Protein AF-A0A1V6CKB4-F1 (afdb_monomer_lite)

Foldseek 3Di:
DDDDDPPDDPVRVVVVVVVVLVPDPPRDDDDPPPPPLAVLLVLQQVLQVPPDDCVVASVVQSVQCCVVPVVNQWLVSVLVVCPVVHQCVSRVDDPPQSSLLSNLVSVVCVVVVNTHPVSVVVQVVDVVVVVVNVPSGD

Structure (mmCIF, N/CA/C/O backbone):
data_AF-A0A1V6CKB4-F1
#
_entry.id   AF-A0A1V6CKB4-F1
#
loop_
_atom_site.group_PDB
_atom_site.id
_atom_site.type_symbol
_atom_site.label_atom_id
_atom_site.label_alt_id
_atom_site.label_comp_id
_atom_site.label_asym_id
_atom_site.label_entity_id
_atom_site.label_seq_id
_atom_site.pdbx_PDB_ins_code
_atom_site.Cartn_x
_atom_site.Cartn_y
_atom_site.Cartn_z
_atom_site.occupancy
_atom_site.B_iso_or_equiv
_atom_site.auth_seq_id
_atom_site.auth_comp_id
_atom_site.auth_asym_id
_atom_site.auth_atom_id
_atom_site.pdbx_PDB_model_num
ATOM 1 N N . MET A 1 1 ? 32.425 -11.903 -22.843 1.00 37.62 1 MET A N 1
ATOM 2 C CA . MET A 1 1 ? 31.938 -12.231 -21.484 1.00 37.62 1 MET A CA 1
ATOM 3 C C . MET A 1 1 ? 32.829 -11.505 -20.489 1.00 37.62 1 MET A C 1
ATOM 5 O O . MET A 1 1 ? 34.034 -11.518 -20.719 1.00 37.62 1 MET A O 1
ATOM 9 N N . PRO A 1 2 ? 32.307 -10.818 -19.461 1.00 52.78 2 PRO A N 1
ATOM 10 C CA . PRO A 1 2 ? 33.165 -10.098 -18.527 1.00 52.78 2 PRO A CA 1
ATOM 11 C C . PRO A 1 2 ? 33.971 -11.106 -17.700 1.00 52.78 2 PRO A C 1
ATOM 13 O O . PRO A 1 2 ? 33.400 -12.031 -17.128 1.00 52.78 2 PRO A O 1
ATOM 16 N N . ASN A 1 3 ? 35.293 -10.928 -17.656 1.00 54.91 3 ASN A N 1
ATOM 17 C CA . ASN A 1 3 ? 36.203 -11.732 -16.842 1.00 54.91 3 ASN A CA 1
ATOM 18 C C . ASN A 1 3 ? 35.8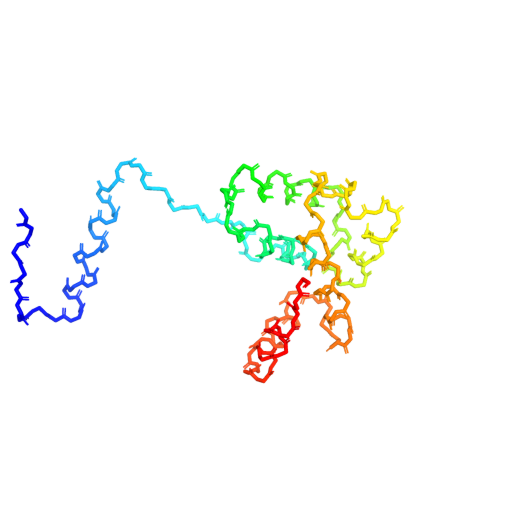39 -11.600 -15.354 1.00 54.91 3 ASN A C 1
ATOM 20 O O . ASN A 1 3 ? 35.917 -10.509 -14.776 1.00 54.91 3 ASN A O 1
ATOM 24 N N . TYR A 1 4 ? 35.454 -12.715 -14.736 1.00 59.66 4 TYR A N 1
ATOM 25 C CA . TYR A 1 4 ? 35.327 -12.823 -13.288 1.00 59.66 4 TYR A CA 1
ATOM 26 C C . TYR A 1 4 ? 36.725 -12.696 -12.667 1.00 59.66 4 TYR A C 1
ATOM 28 O O . TYR A 1 4 ? 37.612 -13.491 -12.969 1.00 59.66 4 TYR A O 1
ATOM 36 N N . ASN A 1 5 ? 36.927 -11.660 -11.850 1.00 65.25 5 ASN A N 1
ATOM 37 C CA . ASN A 1 5 ? 38.152 -11.448 -11.085 1.00 65.25 5 ASN A CA 1
ATOM 38 C C . ASN A 1 5 ? 37.829 -11.731 -9.605 1.00 65.25 5 ASN A C 1
ATOM 40 O O . ASN A 1 5 ? 37.016 -10.987 -9.046 1.00 65.25 5 ASN A O 1
ATOM 44 N N . PRO A 1 6 ? 38.415 -12.777 -8.996 1.00 60.97 6 PRO A N 1
ATOM 45 C CA . PRO A 1 6 ? 38.124 -13.182 -7.621 1.00 60.97 6 PRO A CA 1
ATOM 46 C C . PRO A 1 6 ? 38.617 -12.189 -6.551 1.00 60.97 6 PRO A C 1
ATOM 48 O O . PRO A 1 6 ? 38.182 -12.297 -5.411 1.00 60.97 6 PRO A O 1
ATOM 51 N N . ASP A 1 7 ? 39.443 -11.198 -6.909 1.00 67.19 7 ASP A N 1
ATOM 52 C CA . ASP A 1 7 ? 40.022 -10.220 -5.968 1.00 67.19 7 ASP A CA 1
ATOM 53 C C . ASP A 1 7 ? 39.214 -8.912 -5.834 1.00 67.19 7 ASP A C 1
ATOM 55 O O . ASP A 1 7 ? 39.679 -7.940 -5.234 1.00 67.19 7 ASP A O 1
ATOM 59 N N . LYS A 1 8 ? 38.009 -8.832 -6.415 1.00 69.19 8 LYS A N 1
ATOM 60 C CA . LYS A 1 8 ? 37.190 -7.613 -6.330 1.00 69.19 8 LYS A CA 1
ATOM 61 C C . LYS A 1 8 ? 36.608 -7.429 -4.935 1.00 69.19 8 LYS A C 1
ATOM 63 O O . LYS A 1 8 ? 35.919 -8.305 -4.417 1.00 69.19 8 LYS A O 1
ATOM 68 N N . THR A 1 9 ? 36.807 -6.241 -4.372 1.00 83.69 9 THR A N 1
ATOM 69 C CA . THR A 1 9 ? 36.115 -5.842 -3.143 1.00 83.69 9 THR A CA 1
ATOM 70 C C . THR A 1 9 ? 34.615 -5.666 -3.407 1.00 83.69 9 THR A C 1
ATOM 72 O O . THR A 1 9 ? 34.194 -5.412 -4.541 1.00 83.69 9 THR A O 1
ATOM 75 N N . THR A 1 10 ? 33.791 -5.761 -2.360 1.00 85.38 10 THR A N 1
ATOM 76 C CA . THR A 1 10 ? 32.337 -5.532 -2.453 1.00 85.38 10 THR A CA 1
ATOM 77 C C . THR A 1 10 ? 32.016 -4.184 -3.104 1.00 85.38 10 THR A C 1
ATOM 79 O O . THR A 1 10 ? 31.170 -4.122 -3.993 1.00 85.38 10 THR A O 1
ATOM 82 N N . ASP A 1 11 ? 32.749 -3.127 -2.749 1.00 87.50 11 ASP A N 1
ATOM 83 C CA . ASP A 1 11 ? 32.545 -1.782 -3.302 1.00 87.50 11 ASP A CA 1
ATOM 84 C C . ASP A 1 11 ? 32.812 -1.727 -4.812 1.00 87.50 11 ASP A C 1
ATOM 86 O O . ASP A 1 11 ? 32.062 -1.104 -5.566 1.00 87.50 11 ASP A O 1
ATOM 90 N N . GLN A 1 12 ? 33.849 -2.431 -5.280 1.00 88.06 12 GLN A N 1
ATOM 91 C CA . GLN A 1 12 ? 34.158 -2.535 -6.707 1.00 88.06 12 GLN A CA 1
ATOM 92 C C . GLN A 1 12 ? 33.070 -3.307 -7.460 1.00 88.06 12 GLN A C 1
ATOM 94 O O . GLN A 1 12 ? 32.696 -2.920 -8.568 1.00 88.06 12 GLN A O 1
ATOM 99 N N . ALA A 1 13 ? 32.540 -4.380 -6.869 1.00 88.75 13 ALA A N 1
ATOM 100 C CA . ALA A 1 13 ? 31.449 -5.147 -7.461 1.00 88.75 13 ALA A CA 1
ATOM 101 C C . ALA A 1 13 ? 30.153 -4.319 -7.561 1.00 88.75 13 ALA A C 1
ATOM 103 O O . ALA A 1 13 ? 29.514 -4.317 -8.615 1.00 88.75 13 ALA A O 1
ATOM 104 N N . VAL A 1 14 ? 29.809 -3.560 -6.513 1.00 92.81 14 VAL A N 1
ATOM 105 C CA . VAL A 1 14 ? 28.647 -2.652 -6.496 1.00 92.81 14 VAL A CA 1
ATOM 106 C C . VAL A 1 14 ? 28.782 -1.562 -7.558 1.00 92.81 14 VAL A C 1
ATOM 108 O O . VAL A 1 14 ? 27.847 -1.340 -8.326 1.00 92.81 14 VAL A O 1
ATOM 111 N N . ALA A 1 15 ? 29.949 -0.917 -7.656 1.00 93.88 15 ALA A N 1
ATOM 112 C CA . ALA A 1 15 ? 30.192 0.125 -8.653 1.00 93.88 15 ALA A CA 1
ATOM 113 C C . ALA A 1 15 ? 30.065 -0.407 -10.089 1.00 93.88 15 ALA A C 1
ATOM 115 O O . ALA A 1 15 ? 29.461 0.237 -10.945 1.00 93.88 15 ALA A O 1
ATOM 116 N N . MET A 1 16 ? 30.586 -1.608 -10.355 1.00 93.56 16 MET A N 1
ATOM 117 C CA . MET A 1 16 ? 30.451 -2.239 -11.668 1.00 93.56 16 MET A CA 1
ATOM 118 C C . MET A 1 16 ? 29.007 -2.586 -12.012 1.00 93.56 16 MET A C 1
ATOM 120 O O . MET A 1 16 ? 28.595 -2.376 -13.150 1.00 93.56 16 MET A O 1
ATOM 124 N N . PHE A 1 17 ? 28.246 -3.112 -11.050 1.00 93.31 17 PHE A N 1
ATOM 125 C CA . PHE A 1 17 ? 26.836 -3.417 -11.263 1.00 93.31 17 PHE A CA 1
ATOM 126 C C . PHE A 1 17 ? 26.032 -2.148 -11.547 1.00 93.31 17 PHE A C 1
ATOM 128 O O . PHE A 1 17 ? 25.272 -2.120 -12.509 1.00 93.31 17 PHE A O 1
ATOM 135 N N . LYS A 1 18 ? 26.263 -1.079 -10.776 1.00 93.00 18 LYS A N 1
ATOM 136 C CA . LYS A 1 18 ? 25.633 0.219 -11.021 1.00 93.00 18 LYS A CA 1
ATOM 137 C C . LYS A 1 18 ? 25.930 0.730 -12.433 1.00 93.00 18 LYS A C 1
ATOM 139 O O . LYS A 1 18 ? 24.997 1.028 -13.160 1.00 93.00 18 LYS A O 1
ATOM 144 N N . ASN A 1 19 ? 27.198 0.741 -12.850 1.00 94.19 19 ASN A N 1
ATOM 145 C CA . ASN A 1 19 ? 27.574 1.184 -14.197 1.00 94.19 19 ASN A CA 1
ATOM 146 C C . ASN A 1 19 ? 26.924 0.339 -15.300 1.00 94.19 19 ASN A C 1
ATOM 148 O O . ASN A 1 19 ? 26.593 0.863 -16.357 1.00 94.19 19 ASN A O 1
ATOM 152 N N . PHE A 1 20 ? 26.767 -0.968 -15.072 1.00 94.38 20 PHE A N 1
ATOM 153 C CA . PHE A 1 20 ? 26.058 -1.838 -16.002 1.00 94.38 20 PHE A CA 1
ATOM 154 C C . PHE A 1 20 ? 24.578 -1.454 -16.099 1.00 94.38 20 PHE A C 1
ATOM 156 O O . PHE A 1 20 ? 24.095 -1.263 -17.209 1.00 94.38 20 PHE A O 1
ATOM 163 N N . VAL A 1 21 ? 23.887 -1.282 -14.967 1.00 93.12 21 VAL A N 1
ATOM 164 C CA . VAL A 1 21 ? 22.483 -0.838 -14.939 1.00 93.12 21 VAL A CA 1
ATOM 165 C C . VAL A 1 21 ? 22.323 0.529 -15.613 1.00 93.12 21 VAL A C 1
ATOM 167 O O . VAL A 1 21 ? 21.463 0.671 -16.472 1.00 93.12 21 VAL A O 1
ATOM 170 N N . ASP A 1 22 ? 23.198 1.490 -15.304 1.00 91.44 22 ASP A N 1
ATOM 171 C CA . ASP A 1 22 ? 23.194 2.838 -15.892 1.00 91.44 22 ASP A CA 1
ATOM 172 C C . ASP A 1 22 ? 23.482 2.828 -17.411 1.00 91.44 22 ASP A C 1
ATOM 174 O O . ASP A 1 22 ? 23.190 3.802 -18.103 1.00 91.44 22 ASP A O 1
ATOM 178 N N . SER A 1 23 ? 24.073 1.747 -17.942 1.00 94.06 23 SER A N 1
ATOM 179 C CA . SER A 1 23 ? 24.370 1.592 -19.375 1.00 94.06 23 SER A CA 1
ATOM 180 C C . SER A 1 23 ? 23.229 0.990 -20.198 1.00 94.06 23 SER A C 1
ATOM 182 O O . SER A 1 23 ? 23.338 0.951 -21.424 1.00 94.06 23 SER A O 1
ATOM 184 N N . LEU A 1 24 ? 22.169 0.500 -19.550 1.00 95.06 24 LEU A N 1
ATOM 185 C CA . LEU A 1 24 ? 21.001 -0.062 -20.225 1.00 95.06 24 LEU A CA 1
ATOM 186 C C . LEU A 1 24 ? 20.125 1.074 -20.770 1.00 95.06 24 LEU A C 1
ATOM 188 O O . LEU A 1 24 ? 19.653 1.923 -20.018 1.00 95.06 24 LEU A O 1
ATOM 192 N N . ASP A 1 25 ? 19.901 1.087 -22.082 1.00 91.44 25 ASP A N 1
ATOM 193 C CA . ASP A 1 25 ? 19.093 2.090 -22.785 1.00 91.44 25 ASP A CA 1
ATOM 194 C C . ASP A 1 25 ? 17.580 1.874 -22.618 1.00 91.44 25 ASP A C 1
ATOM 196 O O . ASP A 1 25 ? 16.791 2.801 -22.808 1.00 91.44 25 ASP A O 1
ATOM 200 N N . ASP A 1 26 ? 17.179 0.666 -22.223 1.00 88.44 26 ASP A N 1
ATOM 201 C CA . ASP A 1 26 ? 15.802 0.248 -21.972 1.00 88.44 26 ASP A CA 1
ATOM 202 C C . ASP A 1 26 ? 15.452 0.119 -20.477 1.00 88.44 26 ASP A C 1
ATOM 204 O O . ASP A 1 26 ? 14.349 -0.316 -20.129 1.00 88.44 26 ASP A O 1
ATOM 208 N N . PHE A 1 27 ? 16.363 0.515 -19.582 1.00 87.56 27 PHE A N 1
ATOM 209 C CA . PHE A 1 27 ? 16.153 0.462 -18.139 1.00 87.56 27 PHE A CA 1
ATOM 210 C C . PHE A 1 27 ? 15.774 1.834 -17.578 1.00 87.56 27 PHE A C 1
ATOM 212 O O . PHE A 1 27 ? 16.582 2.759 -17.517 1.00 87.56 27 PHE A O 1
ATOM 219 N N . GLU A 1 28 ? 14.537 1.955 -17.102 1.00 83.12 28 GLU A N 1
ATOM 220 C CA . GLU A 1 28 ? 14.025 3.172 -16.476 1.00 83.12 28 GLU A CA 1
ATOM 221 C C . GLU A 1 28 ? 13.794 2.951 -14.976 1.00 83.12 28 GLU A C 1
ATOM 223 O O . GLU A 1 28 ? 13.086 2.029 -14.565 1.00 83.12 28 GLU A O 1
ATOM 228 N N . ILE A 1 29 ? 14.355 3.833 -14.144 1.00 80.94 29 ILE A N 1
ATOM 229 C CA . ILE A 1 29 ? 14.034 3.888 -12.715 1.00 80.94 29 ILE A CA 1
ATOM 230 C C . ILE A 1 29 ? 12.824 4.801 -12.535 1.00 80.94 29 ILE A C 1
ATOM 232 O O . ILE A 1 29 ? 12.940 6.026 -12.541 1.00 80.94 29 ILE A O 1
ATOM 236 N N . THR A 1 30 ? 11.654 4.204 -12.332 1.00 75.75 30 THR A N 1
ATOM 237 C CA . THR A 1 30 ? 10.437 4.949 -12.005 1.00 75.75 30 THR A CA 1
ATOM 238 C C . THR A 1 30 ? 10.349 5.176 -10.500 1.00 75.75 30 THR A C 1
ATOM 240 O O . THR A 1 30 ? 10.227 4.221 -9.732 1.00 75.75 30 THR A O 1
ATOM 243 N N . MET A 1 31 ? 10.381 6.439 -10.078 1.00 73.00 31 MET A N 1
ATOM 244 C CA . MET A 1 31 ? 10.179 6.833 -8.683 1.00 73.00 31 MET A CA 1
ATOM 245 C C . MET A 1 31 ? 8.721 7.274 -8.505 1.00 73.00 31 MET A C 1
ATOM 247 O O . MET A 1 31 ? 8.345 8.320 -9.041 1.00 73.00 31 MET A O 1
ATOM 251 N N . PRO A 1 32 ? 7.873 6.507 -7.800 1.00 71.31 32 PRO A N 1
ATOM 252 C CA . PRO A 1 32 ? 6.546 6.988 -7.456 1.00 71.31 32 PRO A CA 1
ATOM 253 C C . PRO A 1 32 ? 6.644 8.170 -6.479 1.00 71.31 32 PRO A C 1
ATOM 255 O O . PRO A 1 32 ? 7.593 8.288 -5.708 1.00 71.31 32 PRO A O 1
ATOM 258 N N . ASP A 1 33 ? 5.632 9.034 -6.504 1.00 77.94 33 ASP A N 1
ATOM 259 C CA . ASP A 1 33 ? 5.472 10.173 -5.591 1.00 77.94 33 ASP A CA 1
ATOM 260 C C . ASP A 1 33 ? 5.048 9.689 -4.189 1.00 77.94 33 ASP A C 1
ATOM 262 O O . ASP A 1 33 ? 3.879 9.781 -3.817 1.00 77.94 33 ASP A O 1
ATOM 266 N N . VAL A 1 34 ? 5.990 9.074 -3.463 1.00 79.31 34 VAL A N 1
ATOM 267 C CA . VAL A 1 34 ? 5.815 8.547 -2.098 1.00 79.31 34 VAL A CA 1
ATOM 268 C C . VAL A 1 34 ? 6.534 9.423 -1.055 1.00 79.31 34 VAL A C 1
ATOM 270 O O . VAL A 1 34 ? 7.620 9.930 -1.344 1.00 79.31 34 VAL A O 1
ATOM 273 N N . PRO A 1 35 ? 6.010 9.559 0.183 1.00 83.62 35 PRO A N 1
ATOM 274 C CA . PRO A 1 35 ? 4.732 9.028 0.665 1.00 83.62 35 PRO A CA 1
ATOM 275 C C . PRO A 1 35 ? 3.535 9.682 -0.034 1.00 83.62 35 PRO A C 1
ATOM 277 O O . PRO A 1 35 ? 3.553 10.878 -0.321 1.00 83.62 35 PRO A O 1
ATOM 280 N N . TYR A 1 36 ? 2.480 8.904 -0.295 1.00 88.94 36 TYR A N 1
ATOM 281 C CA . TYR A 1 36 ? 1.283 9.429 -0.956 1.00 88.94 36 TYR A CA 1
ATOM 282 C C . TYR A 1 36 ? 0.479 10.361 -0.038 1.00 88.94 36 TYR A C 1
ATOM 284 O O . TYR A 1 36 ? -0.390 11.087 -0.527 1.00 88.94 36 TYR A O 1
ATOM 292 N N . ASN A 1 37 ? 0.756 10.336 1.275 1.00 89.81 37 ASN A N 1
ATOM 293 C CA . ASN A 1 37 ? -0.047 10.939 2.339 1.00 89.81 37 ASN A CA 1
ATOM 294 C C . ASN A 1 37 ? -1.505 10.464 2.290 1.00 89.81 37 ASN A C 1
ATOM 296 O O . ASN A 1 37 ? -2.431 11.180 2.677 1.00 89.81 37 ASN A O 1
ATOM 300 N N . GLN A 1 38 ? -1.703 9.249 1.775 1.00 93.12 38 GLN A N 1
ATOM 301 C CA . GLN A 1 38 ? -3.007 8.657 1.575 1.00 93.12 38 GLN A CA 1
ATOM 302 C C . GLN A 1 38 ? -2.906 7.143 1.753 1.00 93.12 38 GLN A C 1
ATOM 304 O O . GLN A 1 38 ? -2.535 6.425 0.822 1.00 93.12 38 GLN A O 1
ATOM 309 N N . LEU A 1 39 ? -3.269 6.639 2.938 1.00 95.00 39 LEU A N 1
ATOM 310 C CA . LEU A 1 39 ? -3.056 5.228 3.273 1.00 95.00 39 LEU A CA 1
ATOM 311 C C . LEU A 1 39 ? -3.759 4.271 2.294 1.00 95.00 39 LEU A C 1
ATOM 313 O O . LEU A 1 39 ? -3.190 3.241 1.934 1.00 95.00 39 LEU A O 1
ATOM 317 N N . GLY A 1 40 ? -4.941 4.633 1.780 1.00 94.94 40 GLY A N 1
ATOM 318 C CA . GLY A 1 40 ? -5.617 3.853 0.738 1.00 94.94 40 GLY A CA 1
ATOM 319 C C . GLY A 1 40 ? -4.807 3.717 -0.559 1.00 94.94 40 GLY A C 1
ATOM 320 O O . GLY A 1 40 ? -4.795 2.642 -1.168 1.00 94.94 40 GLY A O 1
ATOM 321 N N . ALA A 1 41 ? -4.075 4.762 -0.962 1.00 94.50 41 ALA A N 1
ATOM 322 C CA . ALA A 1 41 ? -3.168 4.710 -2.110 1.00 94.50 41 ALA A CA 1
ATOM 323 C C . ALA A 1 41 ? -1.963 3.810 -1.829 1.00 94.50 41 ALA A C 1
ATOM 325 O O . ALA A 1 41 ? -1.641 2.967 -2.660 1.00 94.50 41 ALA A O 1
ATOM 326 N N . THR A 1 42 ? -1.368 3.910 -0.639 1.00 94.94 42 THR A N 1
ATOM 327 C CA . THR A 1 42 ? -0.258 3.040 -0.224 1.00 94.94 42 THR A CA 1
ATOM 328 C C . THR A 1 42 ? -0.645 1.555 -0.223 1.00 94.94 42 THR A C 1
ATOM 330 O O . THR A 1 42 ? 0.065 0.731 -0.803 1.00 94.94 42 THR A O 1
ATOM 333 N N . ILE A 1 43 ? -1.800 1.200 0.354 1.00 94.69 43 ILE A N 1
ATOM 334 C CA . ILE A 1 43 ? -2.321 -0.181 0.347 1.00 94.69 43 ILE A CA 1
ATOM 335 C C . ILE A 1 43 ? -2.549 -0.667 -1.091 1.00 94.69 43 ILE A C 1
ATOM 337 O O . ILE A 1 43 ? -2.155 -1.778 -1.455 1.00 94.69 43 ILE A O 1
ATOM 341 N N . THR A 1 44 ? -3.185 0.169 -1.915 1.00 93.62 44 THR A N 1
ATOM 342 C CA . THR A 1 44 ? -3.507 -0.166 -3.306 1.00 93.62 44 THR A CA 1
ATOM 343 C C . THR A 1 44 ? -2.241 -0.379 -4.134 1.00 93.62 44 THR A C 1
ATOM 345 O O . THR A 1 44 ? -2.155 -1.369 -4.861 1.00 93.62 44 THR A O 1
ATOM 348 N N . ASP A 1 45 ? -1.252 0.508 -4.015 1.00 92.88 45 ASP A N 1
ATOM 349 C CA . ASP A 1 45 ? 0.010 0.414 -4.750 1.00 92.88 45 ASP A CA 1
ATOM 350 C C . ASP A 1 45 ? 0.741 -0.888 -4.414 1.00 92.88 45 ASP A C 1
ATOM 352 O O . ASP A 1 45 ? 1.022 -1.694 -5.303 1.00 92.88 45 ASP A O 1
ATOM 356 N N . ALA A 1 46 ? 0.933 -1.162 -3.119 1.00 90.94 46 ALA A N 1
ATOM 357 C CA . ALA A 1 46 ? 1.650 -2.342 -2.646 1.00 90.94 46 ALA A CA 1
ATOM 358 C C . ALA A 1 46 ? 1.058 -3.661 -3.183 1.00 90.94 46 ALA A C 1
ATOM 360 O O . ALA A 1 46 ? 1.798 -4.565 -3.581 1.00 90.94 46 ALA A O 1
ATOM 361 N N . ILE A 1 47 ? -0.274 -3.780 -3.236 1.00 92.00 47 ILE A N 1
ATOM 362 C CA . ILE A 1 47 ? -0.944 -4.994 -3.726 1.00 92.00 47 ILE A CA 1
ATOM 363 C C . ILE A 1 47 ? -0.977 -5.061 -5.260 1.00 92.00 47 ILE A C 1
ATOM 365 O O . ILE A 1 47 ? -0.775 -6.132 -5.849 1.00 92.00 47 ILE A O 1
ATOM 369 N N . LEU A 1 48 ? -1.237 -3.943 -5.942 1.00 90.31 48 LEU A N 1
ATOM 370 C CA . LEU A 1 48 ? -1.349 -3.944 -7.401 1.00 90.31 48 LEU A CA 1
ATOM 371 C C . LEU A 1 48 ? 0.005 -4.102 -8.092 1.00 90.31 48 LEU A C 1
ATOM 373 O O . LEU A 1 48 ? 0.053 -4.774 -9.126 1.00 90.31 48 LEU A O 1
ATOM 377 N N . HIS A 1 49 ? 1.084 -3.577 -7.507 1.00 84.31 49 HIS A N 1
ATOM 378 C CA . HIS A 1 49 ? 2.440 -3.672 -8.050 1.00 84.31 49 HIS A CA 1
ATOM 379 C C . HIS A 1 49 ? 2.909 -5.132 -8.185 1.00 84.31 49 HIS A C 1
ATOM 381 O O . HIS A 1 49 ? 3.576 -5.486 -9.155 1.00 84.31 49 HIS A O 1
ATOM 387 N N . ALA A 1 50 ? 2.507 -6.028 -7.278 1.00 83.31 50 ALA A N 1
ATOM 388 C CA . ALA A 1 50 ? 2.962 -7.417 -7.293 1.00 83.31 50 ALA A CA 1
ATOM 389 C C . ALA A 1 50 ? 2.648 -8.137 -8.625 1.00 83.31 50 ALA A C 1
ATOM 391 O O . ALA A 1 50 ? 1.491 -8.443 -8.929 1.00 83.31 50 ALA A O 1
ATOM 392 N N . GLY A 1 51 ? 3.691 -8.427 -9.410 1.00 80.88 51 GLY A N 1
ATOM 393 C CA . GLY A 1 51 ? 3.616 -9.216 -10.644 1.00 80.88 51 GLY A CA 1
ATOM 394 C C . GLY A 1 51 ? 3.018 -8.503 -11.862 1.00 80.88 51 GLY A C 1
ATOM 395 O O . GLY A 1 51 ? 2.692 -9.179 -12.833 1.00 80.88 51 GLY A O 1
ATOM 396 N N . LEU A 1 52 ? 2.848 -7.175 -11.834 1.00 84.94 52 LEU A N 1
ATOM 397 C CA . LEU A 1 52 ? 2.267 -6.405 -12.942 1.00 84.94 52 LEU A CA 1
ATOM 398 C C . LEU A 1 52 ? 3.137 -5.197 -13.305 1.00 84.94 52 LEU A C 1
ATOM 400 O O . LEU A 1 52 ? 3.828 -4.635 -12.460 1.00 84.94 52 LEU A O 1
ATOM 404 N N . LYS A 1 53 ? 3.062 -4.750 -14.566 1.00 86.62 53 LYS A N 1
ATOM 405 C CA . LYS A 1 53 ? 3.726 -3.514 -15.001 1.00 86.62 53 LYS A CA 1
ATOM 406 C C . LYS A 1 53 ? 3.047 -2.313 -14.342 1.00 86.62 53 LYS A C 1
ATOM 408 O O . LYS A 1 53 ? 1.930 -1.946 -14.726 1.00 86.62 53 LYS A O 1
ATOM 413 N N . TRP A 1 54 ? 3.745 -1.704 -13.384 1.00 88.12 54 TRP A N 1
ATOM 414 C CA . TRP A 1 54 ? 3.241 -0.630 -12.526 1.00 88.12 54 TRP A CA 1
ATOM 415 C C . TRP A 1 54 ? 2.547 0.494 -13.307 1.00 88.12 54 TRP A C 1
ATOM 417 O O . TRP A 1 54 ? 1.377 0.776 -13.048 1.00 88.12 54 TRP A O 1
ATOM 427 N N . SER A 1 55 ? 3.203 1.040 -14.336 1.00 87.12 55 SER A N 1
ATOM 428 C CA . SER A 1 55 ? 2.679 2.157 -15.140 1.00 87.12 55 SER A CA 1
ATOM 429 C C . SER A 1 55 ? 1.386 1.836 -15.893 1.00 87.12 55 SER A C 1
ATOM 431 O O . SER A 1 55 ? 0.548 2.702 -16.120 1.00 87.12 55 SER A O 1
ATOM 433 N N . SER A 1 56 ? 1.171 0.569 -16.255 1.00 87.69 56 SER A N 1
ATOM 434 C CA . SER A 1 56 ? -0.054 0.146 -16.947 1.00 87.69 56 SER A CA 1
ATOM 435 C C . SER A 1 56 ? -1.192 -0.240 -16.000 1.00 87.69 56 SER A C 1
ATOM 437 O O . SER A 1 56 ? -2.359 -0.226 -16.399 1.00 87.69 56 SER A O 1
ATOM 439 N N . VAL A 1 57 ? -0.874 -0.598 -14.749 1.00 88.88 57 VAL A N 1
ATOM 440 C CA . VAL A 1 57 ? -1.857 -1.140 -13.803 1.00 88.88 57 VAL A CA 1
ATOM 441 C C . VAL A 1 57 ? -2.042 -0.259 -12.577 1.00 88.88 57 VAL A C 1
ATOM 443 O O . VAL A 1 57 ? -3.150 0.230 -12.357 1.00 88.88 57 VAL A O 1
ATOM 446 N N . ALA A 1 58 ? -1.007 -0.088 -11.762 1.00 89.44 58 ALA A N 1
ATOM 447 C CA . ALA A 1 58 ? -1.110 0.618 -10.493 1.00 89.44 58 ALA A CA 1
ATOM 448 C C . ALA A 1 58 ? -1.277 2.126 -10.722 1.00 89.44 58 ALA A C 1
ATOM 450 O O . ALA A 1 58 ? -2.245 2.711 -10.246 1.00 89.44 58 ALA A O 1
ATOM 451 N N . GLU A 1 59 ? -0.416 2.733 -11.542 1.00 90.38 59 GLU A N 1
ATOM 452 C CA . GLU A 1 59 ? -0.396 4.181 -11.777 1.00 90.38 59 GLU A CA 1
ATOM 453 C C . GLU A 1 59 ? -1.760 4.793 -12.158 1.00 90.38 59 GLU A C 1
ATOM 455 O O . GLU A 1 59 ? -2.198 5.722 -11.470 1.00 90.38 59 GLU A O 1
ATOM 460 N N . PRO A 1 60 ? -2.491 4.313 -13.190 1.00 91.62 60 PRO A N 1
ATOM 461 C CA . PRO A 1 60 ? -3.776 4.912 -13.556 1.00 91.62 60 PRO A CA 1
ATOM 462 C C . PRO A 1 60 ? -4.827 4.788 -12.443 1.00 91.62 60 PRO A C 1
ATOM 464 O O . PRO A 1 60 ? -5.696 5.651 -12.311 1.00 91.62 60 PRO A O 1
ATOM 467 N N . ARG A 1 61 ? -4.744 3.737 -11.619 1.00 91.81 61 ARG A N 1
ATOM 468 C CA . ARG A 1 61 ? -5.679 3.481 -10.513 1.00 91.81 61 ARG A CA 1
ATOM 469 C C . ARG A 1 61 ? -5.361 4.351 -9.310 1.00 91.81 61 ARG A C 1
ATOM 471 O O . ARG A 1 61 ? -6.275 4.932 -8.736 1.00 91.81 61 ARG A O 1
ATOM 478 N N . LEU A 1 62 ? -4.079 4.512 -9.000 1.00 91.50 62 LEU A N 1
ATOM 479 C CA . LEU A 1 62 ? -3.604 5.420 -7.961 1.00 91.50 62 LEU A CA 1
ATOM 480 C C . LEU A 1 62 ? -3.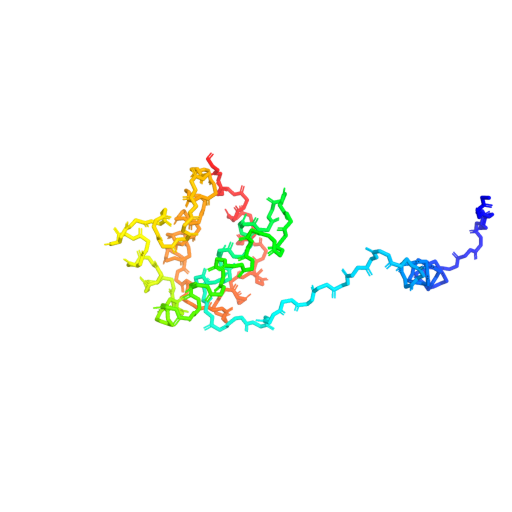939 6.869 -8.301 1.00 91.50 62 LEU A C 1
ATOM 482 O O . LEU A 1 62 ? -4.465 7.576 -7.450 1.00 91.50 62 LEU A O 1
ATOM 486 N N . LYS A 1 63 ? -3.728 7.302 -9.551 1.00 91.50 63 LYS A N 1
ATOM 487 C CA . LYS A 1 63 ? -4.136 8.646 -9.997 1.00 91.50 63 LYS A CA 1
ATOM 488 C C . LYS A 1 63 ? -5.639 8.865 -9.823 1.00 91.50 63 LYS A C 1
ATOM 490 O O . LYS A 1 63 ? -6.040 9.894 -9.290 1.00 91.50 63 LYS A O 1
ATOM 495 N N . LYS A 1 64 ? -6.473 7.897 -10.222 1.00 91.81 64 LYS A N 1
ATOM 496 C CA . LYS A 1 64 ? -7.932 7.974 -10.032 1.00 91.81 64 LYS A CA 1
ATOM 497 C C . LYS A 1 64 ? -8.306 8.043 -8.547 1.00 91.81 64 LYS A C 1
ATOM 499 O O . LYS A 1 64 ? -9.115 8.888 -8.180 1.00 91.81 64 LYS A O 1
ATOM 504 N N . LEU A 1 65 ? -7.719 7.184 -7.709 1.00 92.38 65 LEU A N 1
ATOM 505 C CA . LEU A 1 65 ? -7.984 7.146 -6.270 1.00 92.38 65 LEU A CA 1
ATOM 506 C C . LEU A 1 65 ? -7.609 8.474 -5.596 1.00 92.38 65 LEU A C 1
ATOM 508 O O . LEU A 1 65 ? -8.448 9.075 -4.934 1.00 92.38 65 LEU A O 1
ATOM 512 N N . ARG A 1 66 ? -6.390 8.969 -5.844 1.00 92.19 66 ARG A N 1
ATOM 513 C CA . ARG A 1 66 ? -5.880 10.223 -5.268 1.00 92.19 66 ARG A CA 1
ATOM 514 C C . ARG A 1 66 ? -6.701 11.438 -5.692 1.00 92.19 66 ARG A C 1
ATOM 516 O O . ARG A 1 66 ? -6.994 12.290 -4.862 1.00 92.19 66 ARG A O 1
ATOM 523 N N . ASN A 1 67 ? -7.077 11.516 -6.969 1.00 92.12 67 ASN A N 1
ATOM 524 C CA . ASN A 1 67 ? -7.776 12.686 -7.501 1.00 92.12 67 ASN A CA 1
ATOM 525 C C . ASN A 1 67 ? -9.256 12.725 -7.108 1.00 92.12 67 ASN A C 1
ATOM 527 O O . ASN A 1 67 ? -9.792 13.805 -6.878 1.00 92.12 67 ASN A O 1
ATOM 531 N N . ASN A 1 68 ? -9.919 11.567 -7.060 1.00 92.81 68 ASN A N 1
ATOM 532 C CA . ASN A 1 68 ? -11.369 11.512 -6.871 1.00 92.81 68 ASN A CA 1
ATOM 533 C C . ASN A 1 68 ? -11.782 11.276 -5.416 1.00 92.81 68 ASN A C 1
ATOM 535 O O . ASN A 1 68 ? -12.923 11.572 -5.079 1.00 92.81 68 ASN A O 1
ATOM 539 N N . TYR A 1 69 ? -10.884 10.732 -4.591 1.00 92.50 69 TYR A N 1
ATOM 540 C CA . TYR A 1 69 ? -11.176 10.343 -3.211 1.00 92.50 69 TYR A CA 1
ATOM 541 C C . TYR A 1 69 ? -10.070 10.801 -2.252 1.00 92.50 69 TYR A C 1
ATOM 543 O O . TYR A 1 69 ? -9.433 9.962 -1.608 1.00 92.50 69 TYR A O 1
ATOM 551 N N . PRO A 1 70 ? -9.770 12.111 -2.162 1.00 91.94 70 PRO A N 1
ATOM 552 C CA . PRO A 1 70 ? -8.729 12.631 -1.269 1.00 91.94 70 PRO A CA 1
ATOM 553 C C . PRO A 1 70 ? -8.932 12.224 0.202 1.00 91.94 70 PRO A C 1
ATOM 555 O O . PRO A 1 70 ? -7.961 12.084 0.943 1.00 91.94 70 PRO A O 1
ATOM 558 N N . GLU A 1 71 ? -10.172 11.957 0.611 1.00 90.50 71 GLU A N 1
ATOM 559 C CA . GLU A 1 71 ? -10.556 11.465 1.932 1.00 90.50 71 GLU A CA 1
ATOM 560 C C . GLU A 1 71 ? -10.067 10.047 2.252 1.00 90.50 71 GLU A C 1
ATOM 562 O O . GLU A 1 71 ? -10.084 9.671 3.416 1.00 90.50 71 GLU A O 1
ATOM 567 N N . ALA A 1 72 ? -9.567 9.266 1.285 1.00 92.62 72 ALA A N 1
ATOM 568 C CA . ALA A 1 72 ? -8.991 7.931 1.517 1.00 92.62 72 ALA A CA 1
ATOM 569 C C . ALA A 1 72 ? -7.648 7.952 2.286 1.00 92.62 72 ALA A C 1
ATOM 571 O O . ALA A 1 72 ? -6.805 7.063 2.126 1.00 92.62 72 ALA A O 1
ATOM 572 N N . ASN A 1 73 ? -7.399 9.007 3.062 1.00 94.06 73 ASN A N 1
ATOM 573 C CA . ASN A 1 73 ? -6.152 9.243 3.768 1.00 94.06 73 ASN A CA 1
ATOM 574 C C . ASN A 1 73 ? -6.026 8.457 5.071 1.00 94.06 73 ASN A C 1
ATOM 576 O O . ASN A 1 73 ? -4.895 8.251 5.514 1.00 94.06 73 ASN A O 1
ATOM 580 N N . THR A 1 74 ? -7.143 7.950 5.604 1.00 96.81 74 THR A N 1
ATOM 581 C CA . THR A 1 74 ? -7.140 6.975 6.694 1.00 96.81 74 THR A CA 1
ATOM 582 C C . THR A 1 74 ? -7.679 5.608 6.289 1.00 96.81 74 THR A C 1
ATOM 584 O O . THR A 1 74 ? -8.428 5.489 5.315 1.00 96.81 74 THR A O 1
ATOM 587 N N . THR A 1 75 ? -7.336 4.559 7.039 1.00 96.69 75 THR A N 1
ATOM 588 C CA . THR A 1 75 ? -7.935 3.225 6.859 1.00 96.69 75 THR A CA 1
ATOM 589 C C . THR A 1 75 ? -9.435 3.231 7.059 1.00 96.69 75 THR A C 1
ATOM 591 O O . THR A 1 75 ? -10.126 2.602 6.262 1.00 96.69 75 THR A O 1
ATOM 594 N N . ALA A 1 76 ? -9.962 3.940 8.061 1.00 95.62 76 ALA A N 1
ATOM 595 C CA . ALA A 1 76 ? -11.404 4.013 8.278 1.00 95.62 76 ALA A CA 1
ATOM 596 C C . ALA A 1 76 ? -12.132 4.655 7.083 1.00 95.62 76 ALA A C 1
ATOM 598 O O . ALA A 1 76 ? -13.131 4.120 6.595 1.00 95.62 76 ALA A O 1
ATOM 599 N N . ALA A 1 77 ? -11.606 5.768 6.564 1.00 94.94 77 ALA A N 1
ATOM 600 C CA . ALA A 1 77 ? -12.185 6.440 5.406 1.00 94.94 77 ALA A CA 1
ATOM 601 C C . ALA A 1 77 ? -12.062 5.589 4.133 1.00 94.94 77 ALA A C 1
ATOM 603 O O . ALA A 1 77 ? -13.038 5.422 3.400 1.00 94.94 77 ALA A O 1
ATOM 604 N N . PHE A 1 78 ? -10.898 4.972 3.906 1.00 95.88 78 PHE A N 1
ATOM 605 C CA . PHE A 1 78 ? -10.707 4.052 2.789 1.00 95.88 78 PHE A CA 1
ATOM 606 C C . PHE A 1 78 ? -11.626 2.826 2.884 1.00 95.88 78 PHE A C 1
ATOM 608 O O . PHE A 1 78 ? -12.180 2.422 1.866 1.00 95.88 78 PHE A O 1
ATOM 615 N N . CYS A 1 79 ? -11.870 2.292 4.088 1.00 95.06 79 CYS A N 1
ATOM 616 C CA . CYS A 1 79 ? -12.820 1.203 4.335 1.00 95.06 79 CYS A CA 1
ATOM 617 C C . CYS A 1 79 ? -14.247 1.577 3.914 1.00 95.06 79 CYS A C 1
ATOM 619 O O . CYS A 1 79 ? -14.909 0.830 3.195 1.00 95.06 79 CYS A O 1
ATOM 621 N N . GLY A 1 80 ? -14.700 2.783 4.267 1.00 92.88 80 GLY A N 1
ATOM 622 C CA . GLY A 1 80 ? -15.998 3.287 3.813 1.00 92.88 80 GLY A CA 1
ATOM 623 C C . GLY A 1 80 ? -16.106 3.376 2.283 1.00 92.88 80 GLY A C 1
ATOM 624 O O . GLY A 1 80 ? -17.165 3.094 1.715 1.00 92.88 80 GLY A O 1
ATOM 625 N N . LEU A 1 81 ? -15.003 3.714 1.603 1.00 91.31 81 LEU A N 1
ATOM 626 C CA . LEU A 1 81 ? -14.938 3.807 0.141 1.00 91.31 81 LEU A CA 1
ATOM 627 C C . LEU A 1 81 ? -14.900 2.456 -0.570 1.00 91.31 81 LEU A C 1
ATOM 629 O O . LEU A 1 81 ? -15.380 2.366 -1.694 1.00 91.31 81 LEU A O 1
ATOM 633 N N . ILE A 1 82 ? -14.339 1.411 0.036 1.00 90.69 82 ILE A N 1
ATOM 634 C CA . ILE A 1 82 ? -14.378 0.056 -0.538 1.00 90.69 82 ILE A CA 1
ATOM 635 C C . ILE A 1 82 ? -15.737 -0.623 -0.332 1.00 90.69 82 ILE A C 1
ATOM 637 O O . ILE A 1 82 ? -16.092 -1.495 -1.125 1.00 90.69 82 ILE A O 1
ATOM 641 N N . GLU A 1 83 ? -16.529 -0.187 0.653 1.00 85.69 83 GLU A N 1
ATOM 642 C CA . GLU A 1 83 ? -17.860 -0.734 0.946 1.00 85.69 83 GLU A CA 1
ATOM 643 C C . GLU A 1 83 ? -19.005 -0.134 0.100 1.00 85.69 83 GLU A C 1
ATOM 645 O O . GLU A 1 83 ? -19.922 -0.871 -0.259 1.00 85.69 83 GLU A O 1
ATOM 650 N N . LYS A 1 84 ? -19.003 1.174 -0.227 1.00 63.00 84 LYS A N 1
ATOM 651 C CA . LYS A 1 84 ? -20.216 1.882 -0.727 1.00 63.00 84 LYS A CA 1
ATOM 652 C C . LYS A 1 84 ? -20.335 2.228 -2.225 1.00 63.00 84 LYS A C 1
ATOM 654 O O . LYS A 1 84 ? -21.397 2.696 -2.629 1.00 63.00 84 LYS A O 1
ATOM 659 N N . PRO A 1 85 ? -19.348 1.916 -3.070 1.00 62.22 85 PRO A N 1
ATOM 660 C CA . PRO A 1 85 ? -19.567 1.528 -4.466 1.00 62.22 85 PRO A CA 1
ATOM 661 C C . PRO A 1 85 ? -19.053 0.100 -4.760 1.00 62.22 85 PRO A C 1
ATOM 663 O O . PRO A 1 85 ? -19.274 -0.445 -5.835 1.00 62.22 85 PRO A O 1
ATOM 666 N N . GLY A 1 86 ? -18.367 -0.531 -3.798 1.00 79.12 86 GLY A N 1
ATOM 667 C CA . GLY A 1 86 ? -17.596 -1.752 -4.008 1.00 79.12 86 GLY A CA 1
ATOM 668 C C . GLY A 1 86 ? -16.210 -1.460 -4.593 1.00 79.12 86 GLY A C 1
ATOM 669 O O . GLY A 1 86 ? -16.043 -0.678 -5.532 1.00 79.12 86 GLY A O 1
ATOM 670 N N . ILE A 1 87 ? -15.185 -2.131 -4.065 1.00 85.12 87 ILE A N 1
ATOM 671 C CA . ILE A 1 87 ? -13.777 -1.926 -4.452 1.00 85.12 87 ILE A CA 1
ATOM 672 C C . ILE A 1 87 ? -13.506 -2.093 -5.965 1.00 85.12 87 ILE A C 1
ATOM 674 O O . ILE A 1 87 ? -12.628 -1.426 -6.520 1.00 85.12 87 ILE A O 1
ATOM 678 N N . ASN A 1 88 ? -14.292 -2.931 -6.652 1.00 86.94 88 ASN A N 1
ATOM 679 C CA . ASN A 1 88 ? -14.226 -3.117 -8.106 1.00 86.94 88 ASN A CA 1
ATOM 680 C C . ASN A 1 88 ? -14.441 -1.796 -8.864 1.00 86.94 88 ASN A C 1
ATOM 682 O O . ASN A 1 88 ? -13.688 -1.478 -9.786 1.00 86.94 88 ASN A O 1
ATOM 686 N N . GLU A 1 89 ? -15.459 -1.020 -8.478 1.00 86.50 89 GLU A N 1
ATOM 687 C CA . GLU A 1 89 ? -15.810 0.250 -9.122 1.00 86.50 89 GLU A CA 1
ATOM 688 C C . GLU A 1 89 ? -14.822 1.355 -8.746 1.00 86.50 89 GLU A C 1
ATOM 690 O O . GLU A 1 89 ? -14.369 2.120 -9.611 1.00 86.50 89 GLU A O 1
ATOM 695 N N . LEU A 1 90 ? -14.427 1.382 -7.467 1.00 88.56 90 LEU A N 1
ATOM 696 C CA . LEU A 1 90 ? -13.435 2.314 -6.939 1.00 88.56 90 LEU A CA 1
ATOM 697 C C . LEU A 1 90 ? -12.148 2.246 -7.777 1.00 88.56 90 LEU A C 1
ATOM 699 O O . LEU A 1 90 ? -11.740 3.238 -8.393 1.00 88.56 90 LEU A O 1
ATOM 703 N N . LEU A 1 91 ? -11.576 1.044 -7.900 1.00 89.81 91 LEU A N 1
ATOM 704 C CA . LEU A 1 91 ? -10.287 0.814 -8.558 1.00 89.81 91 LEU A CA 1
ATOM 705 C C . LEU A 1 91 ? -10.388 0.483 -10.055 1.00 89.81 91 LEU A C 1
ATOM 707 O O . LEU A 1 91 ? -9.356 0.376 -10.718 1.00 89.81 91 LEU A O 1
ATOM 711 N N . ASN A 1 92 ? -11.597 0.333 -10.609 1.00 87.50 92 ASN A N 1
ATOM 712 C CA . ASN A 1 92 ? -11.824 -0.135 -11.983 1.00 87.50 92 ASN A CA 1
ATOM 713 C C . ASN A 1 92 ? -10.973 -1.382 -12.305 1.00 87.50 92 ASN A C 1
ATOM 715 O O . ASN A 1 92 ? -10.094 -1.387 -13.184 1.00 87.50 92 ASN A O 1
ATOM 719 N N . TRP A 1 93 ? -11.168 -2.422 -11.500 1.00 86.81 93 TRP A N 1
ATOM 720 C CA . TRP A 1 93 ? -10.390 -3.655 -11.544 1.00 86.81 93 TRP A CA 1
ATOM 721 C C . TRP A 1 93 ? -11.295 -4.855 -11.292 1.00 86.81 93 TRP A C 1
ATOM 723 O O . TRP A 1 93 ? -12.321 -4.720 -10.637 1.00 86.81 93 TRP A O 1
ATOM 733 N N . LYS A 1 94 ? -10.937 -6.007 -11.866 1.00 82.94 94 LYS A N 1
ATOM 734 C CA . LYS A 1 94 ? -11.767 -7.224 -11.842 1.00 82.94 94 LYS A CA 1
ATOM 735 C C . LYS A 1 94 ? -11.069 -8.442 -11.237 1.00 82.94 94 LYS A C 1
ATOM 737 O O . LYS A 1 94 ? -11.699 -9.483 -11.108 1.00 82.94 94 LYS A O 1
ATOM 742 N N . ASP A 1 95 ? -9.779 -8.344 -10.917 1.00 81.56 95 ASP A N 1
ATOM 743 C CA . ASP A 1 95 ? -9.048 -9.438 -10.271 1.00 81.56 95 ASP A CA 1
ATOM 744 C C . ASP A 1 95 ? -9.518 -9.556 -8.818 1.00 81.56 95 ASP A C 1
ATOM 746 O O . ASP A 1 95 ? -9.209 -8.698 -7.987 1.00 81.56 95 ASP A O 1
ATOM 750 N N . SER A 1 96 ? -10.288 -10.600 -8.526 1.00 82.06 96 SER A N 1
ATOM 751 C CA . SER A 1 96 ? -10.890 -10.812 -7.212 1.00 82.06 96 SER A CA 1
ATOM 752 C C . SER A 1 96 ? -9.854 -10.964 -6.104 1.00 82.06 96 SER A C 1
ATOM 754 O O . SER A 1 96 ? -10.081 -10.475 -5.001 1.00 82.06 96 SER A O 1
ATOM 756 N N . ASP A 1 97 ? -8.706 -11.580 -6.387 1.00 90.00 97 ASP A N 1
ATOM 757 C CA . ASP A 1 97 ? -7.735 -11.944 -5.356 1.00 90.00 97 ASP A CA 1
ATOM 758 C C . ASP A 1 97 ? -6.991 -10.709 -4.856 1.00 90.00 97 ASP A C 1
ATOM 760 O O . ASP A 1 97 ? -6.771 -10.539 -3.656 1.00 90.00 97 ASP A O 1
ATOM 764 N N . LYS A 1 98 ? -6.612 -9.808 -5.768 1.00 89.81 98 LYS A N 1
ATOM 765 C CA . LYS A 1 98 ? -5.976 -8.540 -5.382 1.00 89.81 98 LYS A CA 1
ATOM 766 C C . LYS A 1 98 ? -6.939 -7.632 -4.631 1.00 89.81 98 LYS A C 1
ATOM 768 O O . LYS A 1 98 ? -6.534 -6.973 -3.679 1.00 89.81 98 LYS A O 1
ATOM 773 N N . LEU A 1 99 ? -8.200 -7.606 -5.046 1.00 91.75 99 LEU A N 1
ATOM 774 C CA . LEU A 1 99 ? -9.219 -6.793 -4.395 1.00 91.75 99 LEU A CA 1
ATOM 775 C C . LEU A 1 99 ? -9.544 -7.307 -2.991 1.00 91.75 99 LEU A C 1
ATOM 777 O O . LEU A 1 99 ? -9.569 -6.514 -2.053 1.00 91.75 99 LEU A O 1
ATOM 781 N N . ASP A 1 100 ? -9.678 -8.622 -2.822 1.00 91.69 100 ASP A N 1
ATOM 782 C CA . ASP A 1 100 ? -9.855 -9.240 -1.506 1.00 91.69 100 ASP A CA 1
ATOM 783 C C . ASP A 1 100 ? -8.653 -8.965 -0.589 1.00 91.69 100 ASP A C 1
ATOM 785 O O . ASP A 1 100 ? -8.821 -8.572 0.564 1.00 91.69 100 ASP A O 1
ATOM 789 N N . ARG A 1 101 ? -7.420 -9.054 -1.108 1.00 92.31 101 ARG A N 1
ATOM 790 C CA . ARG A 1 101 ? -6.221 -8.704 -0.327 1.00 92.31 101 ARG A CA 1
ATOM 791 C C . ARG A 1 101 ? -6.200 -7.243 0.114 1.00 92.31 101 ARG A C 1
ATOM 793 O O . ARG A 1 101 ? -5.800 -6.984 1.247 1.00 92.31 101 ARG A O 1
ATOM 800 N N . ILE A 1 102 ? -6.620 -6.306 -0.741 1.00 94.12 102 ILE A N 1
ATOM 801 C CA . ILE A 1 102 ? -6.742 -4.892 -0.355 1.00 94.12 102 ILE A CA 1
ATOM 802 C C . ILE A 1 102 ? -7.738 -4.764 0.799 1.00 94.12 102 ILE A C 1
ATOM 804 O O . ILE A 1 102 ? -7.385 -4.193 1.826 1.00 94.12 102 ILE A O 1
ATOM 808 N N . MET A 1 103 ? -8.927 -5.363 0.678 1.00 93.44 103 MET A N 1
ATOM 809 C CA . MET A 1 103 ? -9.944 -5.325 1.734 1.00 93.44 103 MET A CA 1
ATOM 810 C C . MET A 1 103 ? -9.424 -5.906 3.053 1.00 93.44 103 MET A C 1
ATOM 812 O O . MET A 1 103 ? -9.514 -5.256 4.092 1.00 93.44 103 MET A O 1
ATOM 816 N N . ARG A 1 104 ? -8.813 -7.096 3.020 1.00 94.31 104 ARG A N 1
ATOM 817 C CA . ARG A 1 104 ? -8.272 -7.749 4.221 1.00 94.31 104 ARG A CA 1
ATOM 818 C C . ARG A 1 104 ? -7.157 -6.951 4.875 1.00 94.31 104 ARG A C 1
ATOM 820 O O . ARG A 1 104 ? -7.110 -6.888 6.101 1.00 94.31 104 ARG A O 1
ATOM 827 N N . LEU A 1 105 ? -6.263 -6.356 4.085 1.00 95.69 105 LEU A N 1
ATOM 828 C CA . LEU A 1 105 ? -5.195 -5.515 4.620 1.00 95.69 105 LEU A CA 1
ATOM 829 C C . LEU A 1 105 ? -5.767 -4.246 5.259 1.00 95.69 105 LEU A C 1
ATOM 831 O O . LEU A 1 105 ? -5.362 -3.899 6.366 1.00 95.69 105 LEU A O 1
ATOM 835 N N . THR A 1 106 ? -6.755 -3.608 4.626 1.00 95.94 106 THR A N 1
ATOM 836 C CA . THR A 1 106 ? -7.463 -2.459 5.207 1.00 95.94 106 THR A CA 1
ATOM 837 C C . THR A 1 106 ? -8.118 -2.825 6.538 1.00 95.94 106 THR 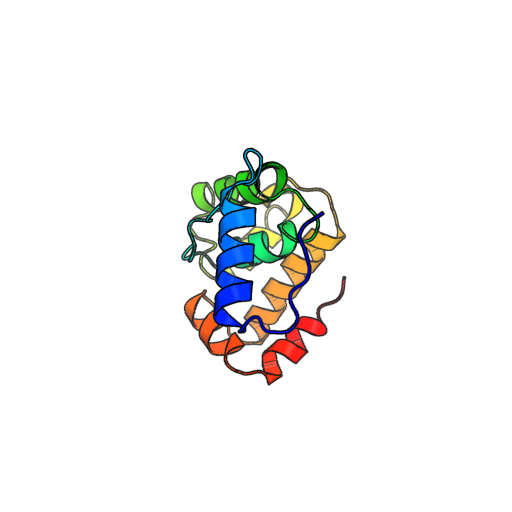A C 1
ATOM 839 O O . THR A 1 106 ? -7.871 -2.154 7.536 1.00 95.94 106 THR A O 1
ATOM 842 N N . THR A 1 107 ? -8.880 -3.920 6.604 1.00 95.19 107 THR A N 1
ATOM 843 C CA . THR A 1 107 ? -9.504 -4.373 7.858 1.00 95.19 107 THR A CA 1
ATOM 844 C C . THR A 1 107 ? -8.468 -4.771 8.912 1.00 95.19 107 THR A C 1
ATOM 846 O O . THR A 1 107 ? -8.668 -4.509 10.098 1.00 95.19 107 THR A O 1
ATOM 849 N N . HIS A 1 108 ? -7.344 -5.372 8.510 1.00 96.31 108 HIS A N 1
ATOM 850 C CA . HIS A 1 108 ? -6.275 -5.719 9.442 1.00 96.31 108 HIS A CA 1
ATOM 851 C C . HIS A 1 108 ? -5.650 -4.472 10.073 1.00 96.31 108 HIS A C 1
ATOM 853 O O . HIS A 1 108 ? -5.513 -4.422 11.292 1.00 96.31 108 HIS A O 1
ATOM 859 N N . PHE A 1 109 ? -5.337 -3.446 9.281 1.00 97.25 109 PHE A N 1
ATOM 860 C CA . PHE A 1 109 ? -4.813 -2.189 9.812 1.00 97.25 109 PHE A CA 1
ATOM 861 C C . PHE A 1 109 ? -5.796 -1.486 10.750 1.00 97.25 109 PHE A C 1
ATOM 863 O O . PHE A 1 109 ? -5.375 -1.051 11.819 1.00 97.25 109 PHE A O 1
ATOM 870 N N . ILE A 1 110 ? -7.100 -1.512 10.453 1.00 96.94 110 ILE A N 1
ATOM 871 C CA . ILE A 1 110 ? -8.130 -1.044 11.399 1.00 96.94 110 ILE A CA 1
ATOM 872 C C . ILE A 1 110 ? -8.051 -1.823 12.717 1.00 96.94 110 ILE A C 1
ATOM 874 O O . ILE A 1 110 ? -8.048 -1.225 13.790 1.00 96.94 110 ILE A O 1
ATOM 878 N N . SER A 1 111 ? -7.945 -3.157 12.660 1.00 96.44 111 SER A N 1
ATOM 879 C CA . SER A 1 111 ? -7.864 -3.992 13.870 1.00 96.44 111 SER A CA 1
ATOM 880 C C . SER A 1 111 ? -6.595 -3.758 14.699 1.00 96.44 111 SER A C 1
ATOM 882 O O . SER A 1 111 ? -6.577 -4.037 15.895 1.00 96.44 111 SER A O 1
ATOM 884 N N . GLU A 1 112 ? -5.546 -3.237 14.065 1.00 96.81 112 GLU A N 1
ATOM 885 C CA . GLU A 1 112 ? -4.258 -2.914 14.679 1.00 96.81 112 GLU A CA 1
ATOM 886 C C . GLU A 1 112 ? -4.145 -1.428 15.075 1.00 96.81 112 GLU A C 1
ATOM 888 O O . GLU A 1 112 ? -3.123 -1.024 15.627 1.00 96.81 112 GLU A O 1
ATOM 893 N N . GLY A 1 113 ? -5.178 -0.615 14.814 1.00 96.88 113 GLY A N 1
ATOM 894 C CA . GLY A 1 113 ? -5.182 0.824 15.099 1.00 96.88 113 GLY A CA 1
ATOM 895 C C . GLY A 1 113 ? -4.241 1.644 14.211 1.00 96.88 113 GLY A C 1
ATOM 896 O O . GLY A 1 113 ? -3.805 2.719 14.614 1.00 96.88 113 GLY A O 1
ATOM 897 N N . VAL A 1 114 ? -3.896 1.132 13.029 1.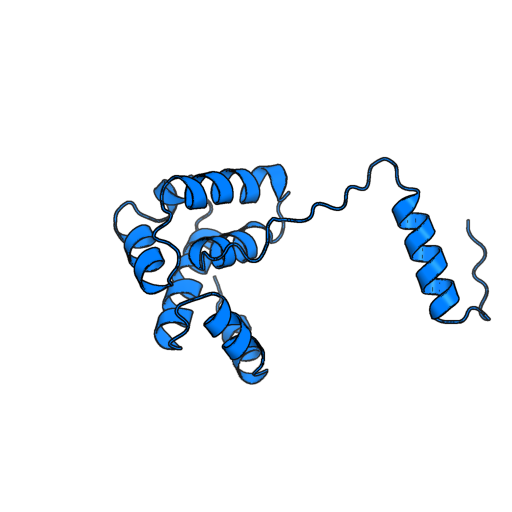00 98.00 114 VAL A N 1
ATOM 898 C CA . VAL A 1 114 ? -3.054 1.814 12.040 1.00 98.00 114 VAL A CA 1
ATOM 899 C C . VAL A 1 114 ? -3.954 2.662 11.159 1.00 98.00 114 VAL A C 1
ATOM 901 O O . VAL A 1 114 ? -4.601 2.106 10.279 1.00 98.00 114 VAL A O 1
ATOM 904 N N . GLU A 1 115 ? -3.995 3.979 11.373 1.00 97.56 115 GLU A N 1
ATOM 905 C CA . GLU A 1 115 ? -4.919 4.851 10.644 1.00 97.56 115 GLU A CA 1
ATOM 906 C C . GLU A 1 115 ? -4.288 5.578 9.465 1.00 97.56 115 GLU A C 1
ATOM 908 O O . GLU A 1 115 ? -4.968 5.785 8.470 1.00 97.56 115 GLU A O 1
ATOM 913 N N . ASN A 1 116 ? -3.012 5.950 9.516 1.00 96.75 116 ASN A N 1
ATOM 914 C CA . ASN A 1 116 ? -2.347 6.687 8.434 1.00 96.75 116 ASN A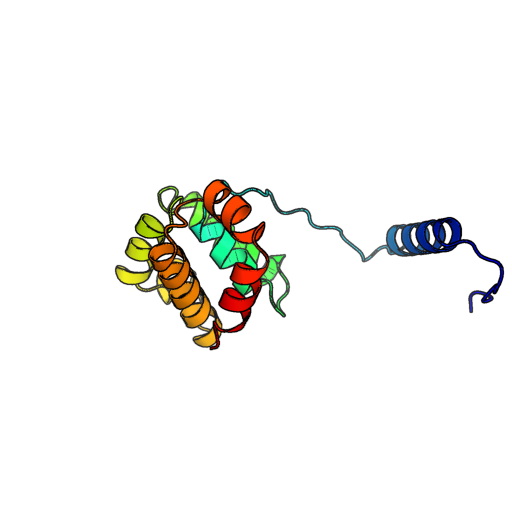 CA 1
ATOM 915 C C . ASN A 1 116 ? -0.947 6.122 8.109 1.00 96.75 116 ASN A C 1
ATOM 917 O O . ASN A 1 116 ? -0.488 5.151 8.707 1.00 96.75 116 ASN A O 1
ATOM 921 N N . GLU A 1 117 ? -0.249 6.715 7.135 1.00 95.31 117 GLU A N 1
ATOM 922 C CA . GLU A 1 117 ? 1.078 6.241 6.701 1.00 95.31 117 GLU A CA 1
ATOM 923 C C . GLU A 1 117 ? 2.168 6.376 7.779 1.00 95.31 117 GLU A C 1
ATOM 925 O O . GLU A 1 117 ? 3.105 5.574 7.794 1.00 95.31 117 GLU A O 1
ATOM 930 N N . LEU A 1 118 ? 2.048 7.338 8.705 1.00 95.38 118 LEU A N 1
ATOM 931 C CA . LEU A 1 118 ? 2.961 7.454 9.847 1.00 95.38 118 LEU A CA 1
ATOM 932 C C . LEU A 1 118 ? 2.727 6.314 10.839 1.00 95.38 118 LEU A C 1
ATOM 934 O O . LEU A 1 118 ? 3.692 5.669 11.252 1.00 95.38 118 LEU A O 1
ATOM 938 N N . ASP A 1 119 ? 1.464 6.021 11.160 1.00 96.88 119 ASP A N 1
ATOM 939 C CA . ASP A 1 119 ? 1.104 4.888 12.020 1.00 96.88 119 ASP A CA 1
ATOM 940 C C . ASP A 1 119 ? 1.579 3.576 11.395 1.00 96.88 119 ASP A C 1
ATOM 942 O O . ASP A 1 119 ? 2.160 2.735 12.074 1.00 96.88 119 ASP A O 1
ATOM 946 N N . MET A 1 120 ? 1.394 3.422 10.079 1.00 96.12 120 MET A N 1
ATOM 947 C CA . MET A 1 120 ? 1.829 2.240 9.339 1.00 96.12 120 MET A CA 1
ATOM 948 C C . MET A 1 120 ? 3.344 2.073 9.425 1.00 96.12 120 MET A C 1
ATOM 950 O O . MET A 1 120 ? 3.826 0.972 9.686 1.00 96.12 120 MET A O 1
ATOM 954 N N . LYS A 1 121 ? 4.104 3.156 9.232 1.00 95.00 121 LYS A N 1
ATOM 955 C CA . LYS A 1 121 ? 5.561 3.128 9.363 1.00 95.00 121 LYS A CA 1
ATOM 956 C C . LYS A 1 121 ? 5.976 2.692 10.770 1.00 95.00 121 LYS A C 1
ATOM 958 O O . LYS A 1 121 ? 6.749 1.746 10.892 1.00 95.00 121 LYS A O 1
ATOM 963 N N . ALA A 1 122 ? 5.430 3.325 11.808 1.00 96.12 122 ALA A N 1
ATOM 964 C CA . ALA A 1 122 ? 5.724 2.972 13.198 1.00 96.12 122 ALA A CA 1
ATOM 965 C C . ALA A 1 122 ? 5.325 1.520 13.522 1.00 96.12 122 ALA A C 1
ATOM 967 O O . ALA A 1 122 ? 6.042 0.803 14.217 1.00 96.12 122 ALA A O 1
ATOM 968 N N . TRP A 1 123 ? 4.204 1.047 12.975 1.00 96.94 123 TRP A N 1
ATOM 969 C CA . TRP A 1 123 ? 3.744 -0.329 13.139 1.00 96.94 123 TRP A CA 1
ATOM 970 C C . TRP A 1 123 ? 4.676 -1.337 12.449 1.00 96.94 123 TRP A C 1
ATOM 972 O O . TRP A 1 123 ? 4.935 -2.404 13.007 1.00 96.94 123 TRP A O 1
ATOM 982 N N . LEU A 1 124 ? 5.223 -1.006 11.275 1.00 95.06 124 LEU A N 1
ATOM 983 C CA . LEU A 1 124 ? 6.162 -1.851 10.524 1.00 95.06 124 LEU A CA 1
ATOM 984 C C . LEU A 1 124 ? 7.558 -1.943 11.154 1.00 95.06 124 LEU A C 1
ATOM 986 O O . LEU A 1 124 ? 8.248 -2.936 10.931 1.00 95.06 124 LEU A O 1
ATOM 990 N N . GLU A 1 125 ? 7.972 -0.954 11.949 1.00 95.50 125 GLU A N 1
ATOM 991 C CA . GLU A 1 125 ? 9.249 -0.981 12.685 1.00 95.50 125 GLU A CA 1
ATOM 992 C C . GLU A 1 125 ? 9.299 -2.106 13.737 1.00 95.50 125 GLU A C 1
ATOM 994 O O . GLU A 1 125 ? 10.376 -2.520 14.167 1.00 95.50 125 GLU A O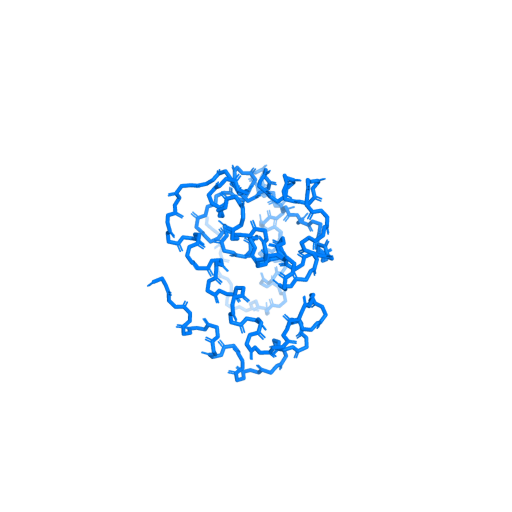 1
ATOM 999 N N . ASN A 1 126 ? 8.147 -2.666 14.116 1.00 94.19 126 ASN A N 1
ATOM 1000 C CA . ASN A 1 126 ? 8.072 -3.865 14.937 1.00 94.19 126 ASN A CA 1
ATOM 1001 C C . ASN A 1 126 ? 8.058 -5.132 14.062 1.00 94.19 126 ASN A C 1
ATOM 1003 O O . ASN A 1 126 ? 7.050 -5.477 13.446 1.00 94.19 126 ASN A O 1
ATOM 1007 N N . GLU A 1 127 ? 9.146 -5.903 14.074 1.00 91.31 127 GLU A N 1
ATOM 1008 C CA . GLU A 1 127 ? 9.280 -7.127 13.267 1.00 91.31 127 GLU A CA 1
ATOM 1009 C C . GLU A 1 127 ? 8.166 -8.165 13.500 1.00 91.31 127 GLU A C 1
ATOM 1011 O O . GLU A 1 127 ? 7.794 -8.904 12.582 1.00 91.31 127 GLU A O 1
ATOM 1016 N N . SER A 1 128 ? 7.577 -8.216 14.701 1.00 93.00 128 SER A N 1
ATOM 1017 C CA . SER A 1 128 ? 6.469 -9.141 14.985 1.00 93.00 128 SER A CA 1
ATOM 1018 C C . SER A 1 128 ? 5.217 -8.836 14.152 1.00 93.00 128 SER A C 1
ATOM 1020 O O . SER A 1 128 ? 4.454 -9.747 13.822 1.00 93.00 128 SER A O 1
ATOM 1022 N N . ASN A 1 129 ? 5.043 -7.581 13.734 1.00 94.81 129 ASN A N 1
ATOM 1023 C CA . ASN A 1 129 ? 3.950 -7.144 12.876 1.00 94.81 129 ASN A CA 1
ATOM 1024 C C . ASN A 1 129 ? 4.153 -7.571 11.414 1.00 94.81 129 ASN A C 1
ATOM 1026 O O . ASN A 1 129 ? 3.198 -7.956 10.737 1.00 94.81 129 ASN A O 1
ATOM 1030 N N . VAL A 1 130 ? 5.400 -7.664 10.944 1.00 89.19 130 VAL A N 1
ATOM 1031 C CA . VAL A 1 130 ? 5.714 -8.235 9.619 1.00 89.19 130 VAL A CA 1
ATOM 1032 C C . VAL A 1 130 ? 5.242 -9.690 9.527 1.00 89.19 130 VAL A C 1
ATOM 1034 O O . VAL A 1 130 ? 4.715 -10.126 8.499 1.00 89.19 130 VAL A O 1
ATOM 1037 N N . ALA A 1 131 ? 5.365 -10.456 10.616 1.00 90.38 131 ALA A N 1
ATOM 1038 C CA . ALA A 1 131 ? 4.846 -11.820 10.670 1.00 90.38 131 ALA A CA 1
ATOM 1039 C C . ALA A 1 131 ? 3.309 -11.878 10.574 1.00 90.38 131 ALA A C 1
ATOM 1041 O O . ALA A 1 131 ? 2.782 -12.859 10.045 1.00 90.38 131 ALA A O 1
ATOM 1042 N N . LYS A 1 132 ? 2.592 -10.844 11.037 1.00 93.25 132 LYS A N 1
ATOM 1043 C CA . LYS A 1 132 ? 1.133 -10.725 10.874 1.00 93.25 132 LYS A CA 1
ATOM 1044 C C . LYS A 1 132 ? 0.760 -10.491 9.410 1.00 93.25 132 LYS A C 1
ATOM 1046 O O . LYS A 1 132 ? -0.090 -11.215 8.897 1.00 93.25 132 LYS A O 1
ATOM 1051 N N . LEU A 1 133 ? 1.467 -9.602 8.703 1.00 91.44 133 LEU A N 1
ATOM 1052 C CA . LEU A 1 133 ? 1.234 -9.356 7.270 1.00 91.44 133 LEU A CA 1
ATOM 1053 C C . LEU A 1 133 ? 1.372 -10.624 6.424 1.00 91.44 133 LEU A C 1
ATOM 1055 O O . LEU A 1 133 ? 0.547 -10.887 5.555 1.00 91.44 133 LEU A O 1
ATOM 1059 N N . ARG A 1 134 ? 2.366 -11.471 6.720 1.00 88.88 134 ARG A N 1
ATOM 1060 C CA . ARG A 1 134 ? 2.573 -12.751 6.012 1.00 88.88 134 ARG A CA 1
ATOM 1061 C C . ARG A 1 134 ? 1.401 -13.732 6.145 1.00 88.88 134 ARG A C 1
ATOM 1063 O O . ARG A 1 134 ? 1.323 -14.690 5.378 1.00 88.88 134 ARG A O 1
ATOM 1070 N N . ARG A 1 135 ? 0.516 -13.538 7.127 1.00 89.44 135 ARG A N 1
ATOM 1071 C CA . ARG A 1 135 ? -0.672 -14.380 7.348 1.00 89.44 135 ARG A CA 1
ATOM 1072 C C . ARG A 1 135 ? -1.891 -13.898 6.567 1.00 89.44 135 ARG A C 1
ATOM 1074 O O . ARG A 1 135 ? -2.862 -14.646 6.481 1.00 89.44 135 ARG A O 1
ATOM 1081 N N . ILE A 1 136 ? -1.839 -12.703 5.980 1.00 86.69 136 ILE A N 1
ATOM 1082 C CA . ILE A 1 136 ? -2.890 -12.183 5.106 1.00 86.69 136 ILE A CA 1
ATOM 1083 C C . ILE A 1 136 ? -2.782 -12.924 3.769 1.00 86.69 136 ILE A C 1
ATOM 1085 O O . ILE A 1 136 ? -2.030 -12.541 2.874 1.00 86.69 136 ILE A O 1
ATOM 1089 N N . LYS A 1 137 ? -3.485 -14.054 3.667 1.00 71.88 137 LYS A N 1
ATOM 1090 C CA . LYS A 1 137 ? -3.613 -14.830 2.429 1.00 71.88 137 LYS A CA 1
ATOM 1091 C C . LYS A 1 137 ? -4.813 -14.341 1.614 1.00 71.88 137 LYS A C 1
ATOM 1093 O O . LYS A 1 137 ? -5.773 -13.838 2.198 1.00 71.88 137 LYS A O 1
ATOM 1098 N N . CYS A 1 138 ? -4.733 -14.523 0.295 1.00 55.22 138 CYS A N 1
ATOM 1099 C CA . CYS A 1 138 ? -5.903 -14.619 -0.585 1.00 55.22 138 CYS A CA 1
ATOM 1100 C C . CYS A 1 138 ? -6.744 -15.827 -0.156 1.00 55.22 138 CYS A C 1
ATOM 1102 O O . CYS A 1 138 ? -6.138 -16.912 -0.000 1.00 55.22 138 CYS A O 1
#

pLDDT: mean 88.09, std 10.34, range [37.62, 98.0]

Secondary structure (DSSP, 8-state):
-PPP-TT--HHHHHHHHHHHHHT-TT--------S-S-HHHHHHHHHHHTTS-HHHHHHHHHHHHHHH-TTTTSHHHHHHHHHTTTHHHHHT---HHHHHHHHHHHHHHHHTT--SHHHHHHHHTSHHHHHHHTT---

Sequence (138 aa):
MPNYNPDKTTDQAVAMFKNFVDSLDDFEITMPDVPYNQLGATITDAILHAGLKWSSVAEPRLKKLRNNYPEANTTAAFCGLIEKPGINELLNWKDSDKLDRIMRLTTHFISEGVENELDMKAWLENESNVAKLRRIKC

Radius of gyration: 19.0 Å; chains: 1; bounding box: 60×28×38 Å